Protein AF-A0A958KTZ7-F1 (afdb_monomer_lite)

Radius of gyration: 13.57 Å; chains: 1; bounding box: 30×20×44 Å

Sequence (84 aa):
MKLYQNDNFTAFEELYGRYTSRVYSYLRKRLSSSEAIEDLYQKVFLKLHENRGKYDDKLLFAPWLFTITRNVLIDWYRLKKDLP

Structure (mmCIF, N/CA/C/O backbone):
data_AF-A0A958KTZ7-F1
#
_entry.id   AF-A0A958KTZ7-F1
#
loop_
_atom_site.group_PDB
_atom_site.id
_atom_site.type_symbol
_atom_site.label_atom_id
_atom_site.label_alt_id
_atom_site.label_comp_id
_atom_site.label_asym_id
_atom_site.label_entity_id
_atom_site.label_seq_id
_atom_site.pdbx_PDB_ins_code
_atom_site.Cartn_x
_atom_site.Cartn_y
_atom_site.Cartn_z
_atom_site.occupancy
_atom_site.B_iso_or_equiv
_atom_site.auth_seq_id
_atom_site.auth_comp_id
_atom_site.auth_asym_id
_atom_site.auth_atom_id
_atom_site.pdbx_PDB_model_num
ATOM 1 N N . MET A 1 1 ? -6.459 0.142 11.705 1.00 91.50 1 MET A N 1
ATOM 2 C CA . MET A 1 1 ? -7.201 1.021 10.772 1.00 91.50 1 MET A CA 1
ATOM 3 C C . MET A 1 1 ? -8.045 2.070 11.469 1.00 91.50 1 MET A C 1
ATOM 5 O O . MET A 1 1 ? -7.768 3.230 11.234 1.00 91.50 1 MET A O 1
ATOM 9 N N . LYS A 1 2 ? -8.993 1.723 12.352 1.00 92.56 2 LYS A N 1
ATOM 10 C CA . LYS A 1 2 ? -9.833 2.722 13.046 1.00 92.56 2 LYS A CA 1
ATOM 11 C C . LYS A 1 2 ? -9.041 3.820 13.775 1.00 92.56 2 LYS A C 1
ATOM 13 O O . LYS A 1 2 ? -9.373 4.989 13.676 1.00 92.56 2 LYS A O 1
ATOM 18 N N . LEU A 1 3 ? -7.951 3.461 14.459 1.00 93.44 3 LEU A N 1
ATOM 19 C CA . LEU A 1 3 ? -7.044 4.448 15.063 1.00 93.44 3 LEU A CA 1
ATOM 20 C C . LEU A 1 3 ? -6.337 5.304 14.002 1.00 93.44 3 LEU A C 1
ATOM 22 O O . LEU A 1 3 ? -6.295 6.520 14.124 1.00 93.44 3 LEU A O 1
ATOM 26 N N . TYR A 1 4 ? -5.844 4.681 12.931 1.00 94.69 4 TYR A N 1
ATOM 27 C CA . TYR A 1 4 ? -5.183 5.387 11.831 1.00 94.69 4 TYR A CA 1
ATOM 28 C C . TYR A 1 4 ? -6.125 6.356 11.090 1.00 94.69 4 TYR A C 1
ATOM 30 O O . TYR A 1 4 ? -5.701 7.425 10.667 1.00 94.69 4 TYR A O 1
ATOM 38 N N . GLN A 1 5 ? -7.412 6.021 10.966 1.00 93.81 5 GLN A N 1
ATOM 39 C CA . GLN A 1 5 ? -8.436 6.915 10.415 1.00 93.81 5 GLN A CA 1
ATOM 40 C C . GLN A 1 5 ? -8.616 8.193 11.236 1.00 93.81 5 GLN A C 1
ATOM 42 O O . GLN A 1 5 ? -8.947 9.222 10.663 1.00 93.81 5 GLN A O 1
ATOM 47 N N . ASN A 1 6 ? -8.362 8.126 12.543 1.00 93.94 6 ASN A N 1
ATOM 48 C CA . ASN A 1 6 ? -8.409 9.259 13.466 1.00 93.94 6 ASN A CA 1
ATOM 49 C C . ASN A 1 6 ? -7.010 9.861 13.696 1.00 93.94 6 ASN A C 1
ATOM 51 O O . ASN A 1 6 ? -6.68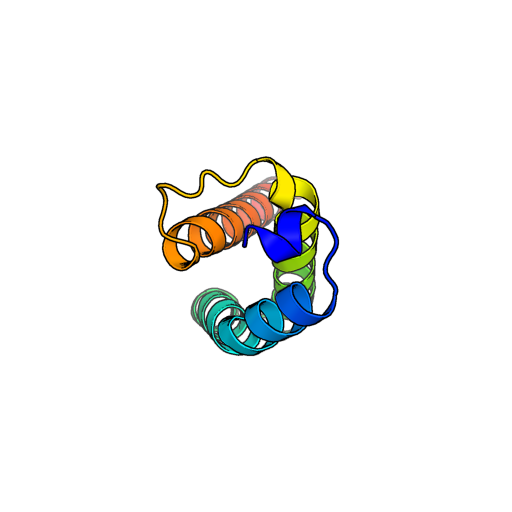6 10.270 14.807 1.00 93.94 6 ASN A O 1
ATOM 55 N N . ASP A 1 7 ? -6.158 9.825 12.668 1.00 91.44 7 ASP A N 1
ATOM 56 C CA . ASP A 1 7 ? -4.820 10.432 12.640 1.00 91.44 7 ASP A CA 1
ATOM 57 C C . ASP A 1 7 ? -3.851 9.956 13.737 1.00 91.44 7 ASP A C 1
ATOM 59 O O . ASP A 1 7 ? -2.856 10.611 14.049 1.00 91.44 7 ASP A O 1
ATOM 63 N N . ASN A 1 8 ? -4.080 8.763 14.294 1.00 95.62 8 ASN A N 1
ATOM 64 C CA . ASN A 1 8 ? -3.136 8.156 15.223 1.00 95.62 8 ASN A CA 1
ATOM 65 C C . ASN A 1 8 ? -1.869 7.697 14.479 1.00 95.62 8 ASN A C 1
ATOM 67 O O . ASN A 1 8 ? -1.896 6.732 13.706 1.00 95.62 8 ASN A O 1
ATOM 71 N N . PHE A 1 9 ? -0.755 8.377 14.751 1.00 91.31 9 PHE A N 1
ATOM 72 C CA . PHE A 1 9 ? 0.532 8.121 14.106 1.00 91.31 9 PHE A CA 1
ATOM 73 C C . PHE A 1 9 ? 1.102 6.730 14.422 1.00 91.31 9 PHE A C 1
ATOM 75 O O . PHE A 1 9 ? 1.553 6.034 13.519 1.00 91.31 9 PHE A O 1
ATOM 82 N N . THR A 1 10 ? 0.990 6.248 15.659 1.00 95.88 10 THR A N 1
ATOM 83 C CA . THR A 1 10 ? 1.468 4.904 16.032 1.00 95.88 10 THR A CA 1
ATOM 84 C C . THR A 1 10 ? 0.745 3.801 15.252 1.00 95.88 10 THR A C 1
ATOM 86 O O . THR A 1 10 ? 1.357 2.837 14.794 1.00 95.88 10 THR A O 1
ATOM 89 N N . ALA A 1 11 ? -0.563 3.958 15.027 1.00 93.50 11 ALA A N 1
ATOM 90 C CA . ALA A 1 11 ? -1.337 3.025 14.216 1.00 93.50 11 ALA A CA 1
ATOM 91 C C . ALA A 1 11 ? -0.924 3.053 12.734 1.00 93.50 11 ALA A C 1
ATOM 93 O O . ALA A 1 11 ? -1.023 2.028 12.055 1.00 93.50 11 ALA A O 1
ATOM 94 N N . PHE A 1 12 ? -0.472 4.206 12.227 1.00 92.06 12 PHE A N 1
ATOM 95 C CA . PHE A 1 12 ? 0.151 4.293 10.908 1.00 92.06 12 PHE A CA 1
ATOM 96 C C . PHE A 1 12 ? 1.470 3.526 10.873 1.00 92.06 12 PHE A C 1
ATOM 98 O O . PHE A 1 12 ? 1.629 2.682 9.997 1.00 92.06 12 PHE A O 1
ATOM 105 N N . GLU A 1 13 ? 2.379 3.776 11.818 1.00 94.88 13 GLU A N 1
ATOM 106 C CA . GLU A 1 13 ? 3.696 3.129 11.868 1.00 94.88 13 GLU A CA 1
ATOM 107 C C . GLU A 1 13 ? 3.583 1.604 11.912 1.00 94.88 13 GLU A C 1
ATOM 109 O O . GLU A 1 13 ? 4.275 0.906 11.169 1.00 94.88 13 GLU A O 1
ATOM 114 N N . GLU A 1 14 ? 2.654 1.076 12.711 1.00 95.38 14 GLU A N 1
ATOM 115 C CA . GLU A 1 14 ? 2.432 -0.366 12.806 1.00 95.38 14 GLU A CA 1
ATOM 116 C C . GLU A 1 14 ? 1.953 -0.963 11.471 1.00 95.38 14 GLU A C 1
ATOM 118 O O . GLU A 1 14 ? 2.452 -1.997 11.015 1.00 95.38 14 GLU A O 1
ATOM 123 N N . LEU A 1 15 ? 0.993 -0.308 10.809 1.00 94.00 15 LEU A N 1
ATOM 124 C CA . LEU A 1 15 ? 0.509 -0.746 9.498 1.00 94.00 15 LEU A CA 1
ATOM 125 C C . LEU A 1 15 ? 1.599 -0.601 8.434 1.00 94.00 15 LEU A C 1
ATOM 127 O O . LEU A 1 15 ? 1.814 -1.517 7.640 1.00 94.00 15 LEU A O 1
ATOM 131 N N . TYR A 1 16 ? 2.310 0.518 8.428 1.00 93.94 16 TYR A N 1
ATOM 132 C CA . TYR A 1 16 ? 3.393 0.781 7.494 1.00 93.94 16 TYR A CA 1
ATOM 133 C C . TYR A 1 16 ? 4.490 -0.283 7.620 1.00 93.94 16 TYR A C 1
ATOM 135 O O . TYR A 1 16 ? 4.804 -0.960 6.637 1.00 93.94 16 TYR A O 1
ATOM 143 N N . GLY A 1 17 ? 4.984 -0.528 8.837 1.00 95.62 17 GLY A N 1
ATOM 144 C CA . GLY A 1 17 ? 5.999 -1.545 9.117 1.00 95.62 17 GLY A CA 1
ATOM 145 C C . GLY A 1 17 ? 5.549 -2.961 8.748 1.00 95.62 17 GLY A C 1
ATOM 146 O O . GLY A 1 17 ? 6.328 -3.743 8.202 1.00 95.62 17 GLY A O 1
ATOM 147 N N . ARG A 1 18 ? 4.268 -3.291 8.949 1.00 96.62 18 ARG A N 1
ATOM 148 C CA . ARG A 1 18 ? 3.724 -4.617 8.609 1.00 96.62 18 ARG A CA 1
ATOM 149 C C . ARG A 1 18 ? 3.620 -4.866 7.100 1.00 96.62 18 ARG A C 1
ATOM 151 O O . ARG A 1 18 ? 3.695 -6.019 6.663 1.00 96.62 18 ARG A O 1
ATOM 158 N N . TYR A 1 19 ? 3.398 -3.824 6.298 1.00 97.62 19 TYR A N 1
ATOM 159 C CA . TYR A 1 19 ? 3.050 -3.985 4.882 1.00 97.62 19 TYR A CA 1
ATOM 160 C C . TYR A 1 19 ? 4.071 -3.436 3.888 1.00 97.62 19 TYR A C 1
ATOM 162 O O . TYR A 1 19 ? 4.017 -3.851 2.729 1.00 97.62 19 TYR A O 1
ATOM 170 N N . THR A 1 20 ? 5.028 -2.608 4.315 1.00 96.81 20 THR A N 1
ATOM 171 C CA . THR A 1 20 ? 6.087 -2.051 3.454 1.00 96.81 20 THR A CA 1
ATOM 172 C C . THR A 1 20 ? 6.767 -3.123 2.591 1.00 96.81 20 THR A C 1
ATOM 174 O O . THR A 1 20 ? 6.652 -3.102 1.364 1.00 96.81 20 THR A O 1
ATOM 177 N N . SER A 1 21 ? 7.335 -4.160 3.215 1.00 97.50 21 SER A N 1
ATOM 178 C CA . SER A 1 21 ? 8.040 -5.242 2.511 1.00 97.50 21 SER A CA 1
ATOM 179 C C . SER A 1 21 ? 7.125 -6.035 1.569 1.00 97.50 21 SER A C 1
ATOM 181 O O . SER A 1 21 ? 7.535 -6.460 0.485 1.00 97.50 21 SER A O 1
ATOM 183 N N . ARG A 1 22 ? 5.848 -6.202 1.936 1.00 98.19 22 ARG A N 1
ATOM 184 C CA . ARG A 1 22 ? 4.871 -6.955 1.136 1.00 98.19 22 ARG A CA 1
ATOM 185 C C . ARG A 1 22 ? 4.466 -6.189 -0.123 1.00 98.19 22 ARG A C 1
ATOM 187 O O . ARG A 1 22 ? 4.383 -6.797 -1.191 1.00 98.19 22 ARG A O 1
ATOM 194 N N . VAL A 1 23 ? 4.240 -4.879 -0.007 1.00 98.50 23 VAL A N 1
ATOM 195 C CA . VAL A 1 23 ? 3.953 -3.995 -1.149 1.00 98.50 23 VAL A CA 1
ATOM 196 C C . VAL A 1 23 ? 5.172 -3.922 -2.064 1.00 98.50 23 VAL A C 1
ATOM 198 O O . VAL A 1 23 ? 5.046 -4.163 -3.265 1.00 98.50 23 VAL A O 1
ATOM 201 N N . TYR A 1 24 ? 6.358 -3.699 -1.497 1.00 98.06 24 TYR A N 1
ATOM 202 C CA . TYR A 1 24 ? 7.605 -3.644 -2.257 1.00 98.06 24 TYR A CA 1
ATOM 203 C C . TYR A 1 24 ? 7.856 -4.940 -3.039 1.00 98.06 24 TYR A C 1
ATOM 205 O O . TYR A 1 24 ? 8.062 -4.928 -4.252 1.00 98.06 24 TYR A O 1
ATOM 213 N N . SER A 1 25 ? 7.727 -6.090 -2.370 1.00 98.06 25 SER A N 1
ATOM 214 C CA . SER A 1 25 ? 7.876 -7.411 -2.993 1.00 98.06 25 SER A CA 1
ATOM 215 C C . SER A 1 25 ? 6.848 -7.662 -4.099 1.00 98.06 25 SER A C 1
ATOM 217 O O . SER A 1 25 ? 7.156 -8.311 -5.099 1.00 98.06 25 SER A O 1
ATOM 219 N N . TYR A 1 26 ? 5.619 -7.165 -3.942 1.00 98.38 26 TYR A N 1
ATOM 220 C CA . TYR A 1 26 ? 4.580 -7.279 -4.964 1.00 98.38 26 TYR A CA 1
ATOM 221 C C . TYR A 1 26 ? 4.930 -6.487 -6.230 1.00 98.38 26 TYR A C 1
ATOM 223 O O . TYR A 1 26 ? 4.721 -7.000 -7.335 1.00 98.38 26 TYR A O 1
ATOM 231 N N . LEU A 1 27 ? 5.464 -5.271 -6.076 1.00 98.19 27 LEU A N 1
ATOM 232 C CA . LEU A 1 27 ? 5.891 -4.415 -7.186 1.00 98.19 27 LEU A CA 1
ATOM 233 C C . LEU A 1 27 ? 7.144 -4.972 -7.868 1.00 98.19 27 LEU A C 1
ATOM 235 O O . LEU A 1 27 ? 7.151 -5.132 -9.086 1.00 98.19 27 LEU A O 1
ATOM 239 N N . ARG A 1 28 ? 8.151 -5.392 -7.091 1.00 97.81 28 ARG A N 1
ATOM 240 C CA . ARG A 1 28 ? 9.398 -5.989 -7.602 1.00 97.81 28 ARG A CA 1
ATOM 241 C C . ARG A 1 28 ? 9.173 -7.245 -8.446 1.00 97.81 28 ARG A C 1
ATOM 243 O O . ARG A 1 28 ? 9.931 -7.516 -9.364 1.00 97.81 28 ARG A O 1
ATOM 250 N N . LYS A 1 29 ? 8.124 -8.022 -8.164 1.00 97.69 29 LYS A N 1
ATOM 251 C CA . LYS A 1 29 ? 7.754 -9.192 -8.984 1.00 97.69 29 LYS A CA 1
ATOM 252 C C . LYS A 1 29 ? 7.169 -8.829 -10.357 1.00 97.69 29 LYS A C 1
ATOM 254 O O . LYS A 1 29 ? 6.975 -9.727 -11.168 1.00 97.69 29 LYS A O 1
ATOM 259 N N . ARG A 1 30 ? 6.823 -7.561 -10.600 1.00 96.75 30 ARG A N 1
ATOM 260 C CA . ARG A 1 30 ? 6.117 -7.095 -11.812 1.00 96.75 30 ARG A CA 1
ATOM 261 C C . ARG A 1 30 ? 6.869 -6.009 -12.577 1.00 96.75 30 ARG A C 1
ATOM 263 O O . ARG A 1 30 ? 6.614 -5.813 -13.760 1.00 96.75 30 ARG A O 1
ATOM 270 N N . LEU A 1 31 ? 7.786 -5.318 -11.913 1.00 95.81 31 LEU A N 1
ATOM 271 C CA . LEU A 1 31 ? 8.583 -4.233 -12.467 1.00 95.81 31 LEU A CA 1
ATOM 272 C C . LEU A 1 31 ? 10.061 -4.611 -12.407 1.00 95.81 31 LEU A C 1
ATOM 274 O O . LEU A 1 31 ? 10.518 -5.181 -11.420 1.00 95.81 31 LEU A O 1
ATOM 278 N N . SER A 1 32 ? 10.803 -4.267 -13.456 1.00 92.88 32 SER A N 1
ATOM 279 C CA . SER A 1 32 ? 12.254 -4.462 -13.528 1.00 92.88 32 SER A CA 1
ATOM 280 C C . SER A 1 32 ? 13.054 -3.211 -13.150 1.00 92.88 32 SER A C 1
ATOM 282 O O . SER A 1 32 ? 14.200 -3.336 -12.733 1.00 92.88 32 SER A O 1
ATOM 284 N N . SER A 1 33 ? 12.466 -2.015 -13.273 1.00 95.81 33 SER A N 1
ATOM 285 C CA . SER A 1 33 ? 13.112 -0.751 -12.898 1.00 95.81 33 SER A CA 1
ATOM 286 C C . SER A 1 33 ? 12.967 -0.492 -11.399 1.00 95.81 33 SER A C 1
ATOM 288 O O . SER A 1 33 ? 11.846 -0.421 -10.894 1.00 95.81 33 SER A O 1
ATOM 290 N N . SER A 1 34 ? 14.094 -0.318 -10.703 1.00 95.31 34 SER A N 1
ATOM 291 C CA . SER A 1 34 ? 14.126 0.085 -9.292 1.00 95.31 34 SER A CA 1
ATOM 292 C C . SER A 1 34 ? 13.464 1.444 -9.078 1.00 95.31 34 SER A C 1
ATOM 294 O O . SER A 1 34 ? 12.657 1.581 -8.169 1.00 95.31 34 SER A O 1
ATOM 296 N N . GLU A 1 35 ? 13.721 2.411 -9.956 1.00 96.56 35 GLU A N 1
ATOM 297 C CA . GLU A 1 35 ? 13.102 3.740 -9.910 1.00 96.56 35 GLU A CA 1
ATOM 298 C C . GLU A 1 35 ? 11.572 3.656 -9.998 1.00 96.56 35 GLU A C 1
ATOM 300 O O . GLU A 1 35 ? 10.864 4.254 -9.190 1.00 96.56 35 GLU A O 1
ATOM 305 N N . ALA A 1 36 ? 11.050 2.839 -10.920 1.00 96.56 36 ALA A N 1
ATOM 306 C CA . ALA A 1 36 ? 9.608 2.631 -11.038 1.00 96.56 36 ALA A CA 1
ATOM 307 C C . ALA A 1 36 ? 9.024 1.937 -9.797 1.00 96.56 36 ALA A C 1
ATOM 309 O O . ALA A 1 36 ? 7.900 2.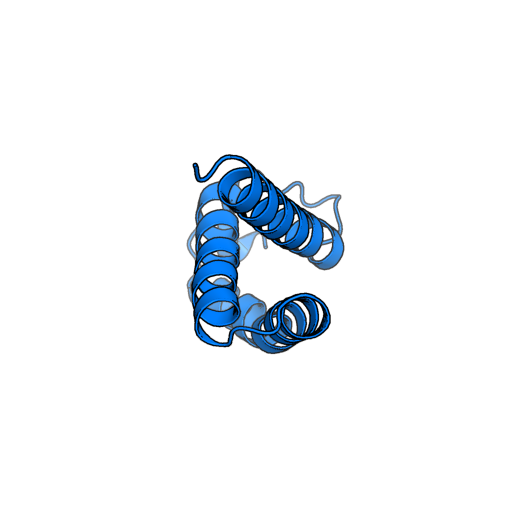236 -9.400 1.00 96.56 36 ALA A O 1
ATOM 310 N N . ILE A 1 37 ? 9.765 1.008 -9.182 1.00 98.06 37 ILE A N 1
ATOM 311 C CA . ILE A 1 37 ? 9.336 0.354 -7.940 1.00 98.06 37 ILE A CA 1
ATOM 312 C C . ILE A 1 37 ? 9.234 1.378 -6.808 1.00 98.06 37 ILE A C 1
ATOM 314 O O . ILE A 1 37 ? 8.208 1.388 -6.132 1.00 98.06 37 ILE A O 1
ATOM 318 N N . GLU A 1 38 ? 10.245 2.231 -6.620 1.00 97.62 38 GLU A N 1
ATOM 319 C CA . GLU A 1 38 ? 10.251 3.259 -5.568 1.00 97.62 38 GLU A CA 1
ATOM 320 C C . GLU A 1 38 ? 9.122 4.283 -5.759 1.00 97.62 38 GLU A C 1
ATOM 322 O O . GLU A 1 38 ? 8.374 4.558 -4.819 1.00 97.62 38 GLU A O 1
ATOM 327 N N . ASP A 1 39 ? 8.932 4.789 -6.982 1.00 97.38 39 ASP A N 1
ATOM 328 C CA . ASP A 1 39 ? 7.853 5.735 -7.299 1.00 97.38 39 ASP A CA 1
ATOM 329 C C . ASP A 1 39 ? 6.469 5.123 -7.028 1.00 97.38 39 ASP A C 1
ATOM 331 O O . ASP A 1 39 ? 5.628 5.706 -6.336 1.00 97.38 39 ASP A O 1
ATOM 335 N N . LEU A 1 40 ? 6.227 3.900 -7.514 1.00 98.31 40 LEU A N 1
ATOM 336 C CA . LEU A 1 40 ? 4.943 3.238 -7.299 1.00 98.31 40 LEU A CA 1
ATOM 337 C C . LEU A 1 40 ? 4.738 2.895 -5.829 1.00 98.31 40 LEU A C 1
ATOM 339 O O . LEU A 1 40 ? 3.630 3.069 -5.327 1.00 98.31 40 LEU A O 1
ATOM 343 N N . TYR A 1 41 ? 5.781 2.443 -5.135 1.00 98.19 41 TYR A N 1
ATOM 344 C CA . TYR A 1 41 ? 5.743 2.175 -3.703 1.00 98.19 41 TYR A CA 1
ATOM 345 C C . TYR A 1 41 ? 5.276 3.415 -2.932 1.00 98.19 41 TYR A C 1
ATOM 347 O O . TYR A 1 41 ? 4.295 3.335 -2.188 1.00 98.19 41 TYR A O 1
ATOM 355 N N . GLN A 1 42 ? 5.895 4.573 -3.175 1.00 97.44 42 GLN A N 1
ATOM 356 C CA . GLN A 1 42 ? 5.499 5.833 -2.542 1.00 97.44 42 GLN A CA 1
ATOM 357 C C . GLN A 1 42 ? 4.049 6.204 -2.880 1.00 97.44 42 GLN A C 1
ATOM 359 O O . GLN A 1 42 ? 3.263 6.512 -1.981 1.00 97.44 42 GLN A O 1
ATOM 364 N N . LYS A 1 43 ? 3.646 6.074 -4.151 1.00 98.25 43 LYS A N 1
ATOM 365 C CA . LYS A 1 43 ? 2.262 6.322 -4.590 1.00 98.25 43 LYS A CA 1
ATOM 366 C C . LYS A 1 43 ? 1.244 5.414 -3.903 1.00 98.25 43 LYS A C 1
ATOM 368 O O . LYS A 1 43 ? 0.150 5.878 -3.587 1.00 98.25 43 LYS A O 1
ATOM 373 N N . VAL A 1 44 ? 1.569 4.144 -3.641 1.00 98.38 44 VAL A N 1
ATOM 374 C CA . VAL A 1 44 ? 0.677 3.246 -2.887 1.00 98.38 44 VAL A CA 1
ATOM 375 C C . VAL A 1 44 ? 0.418 3.791 -1.490 1.00 98.38 44 VAL A C 1
ATOM 377 O O . VAL A 1 44 ? -0.740 3.867 -1.084 1.00 98.38 44 VAL A O 1
ATOM 380 N N . PHE A 1 45 ? 1.468 4.163 -0.756 1.00 97.25 45 PHE A N 1
ATOM 381 C CA . PHE A 1 45 ? 1.321 4.630 0.623 1.00 97.25 45 PHE A CA 1
ATOM 382 C C . PHE A 1 45 ? 0.691 6.023 0.710 1.00 97.25 45 PHE A C 1
ATOM 384 O O . PHE A 1 45 ? -0.101 6.266 1.622 1.00 97.25 45 PHE A O 1
ATOM 391 N N . LEU A 1 46 ? 0.933 6.888 -0.278 1.00 97.38 46 LEU A N 1
ATOM 392 C CA . LEU A 1 46 ? 0.215 8.153 -0.413 1.00 97.38 46 LEU A CA 1
ATOM 393 C C . LEU A 1 46 ? -1.286 7.912 -0.634 1.00 97.38 46 LEU A C 1
ATOM 395 O O . LEU A 1 46 ? -2.103 8.389 0.152 1.00 97.38 46 LEU A O 1
ATOM 399 N N . LYS A 1 47 ? -1.663 7.082 -1.620 1.00 97.75 47 LYS A N 1
ATOM 400 C CA . LYS A 1 47 ? -3.077 6.754 -1.875 1.00 97.75 47 LYS A CA 1
ATOM 401 C C . LYS A 1 47 ? -3.734 6.041 -0.695 1.00 97.75 47 LYS A C 1
ATOM 403 O O . LYS A 1 47 ? -4.913 6.273 -0.427 1.00 97.75 47 LYS A O 1
ATOM 408 N N . LEU A 1 48 ? -3.001 5.181 0.012 1.00 96.94 48 LEU A N 1
ATOM 409 C CA . LEU A 1 48 ? -3.454 4.571 1.262 1.00 96.94 48 LEU A CA 1
ATOM 410 C C . LEU A 1 48 ? -3.817 5.648 2.287 1.00 96.94 48 LEU A C 1
ATOM 412 O O . LEU A 1 48 ? -4.905 5.596 2.859 1.00 96.94 48 LEU A O 1
ATOM 416 N N . HIS A 1 49 ? -2.926 6.619 2.500 1.00 96.25 49 HIS A N 1
ATOM 417 C CA . HIS A 1 49 ? -3.150 7.699 3.451 1.00 96.25 49 HIS A CA 1
ATOM 418 C C . HIS A 1 49 ? -4.337 8.579 3.043 1.00 96.25 49 HIS A C 1
ATOM 420 O O . HIS A 1 49 ? -5.223 8.819 3.861 1.00 96.25 49 HIS A O 1
ATOM 426 N N . GLU A 1 50 ? -4.414 8.994 1.779 1.00 95.88 50 GLU A N 1
ATOM 427 C CA . GLU A 1 50 ? -5.516 9.805 1.236 1.00 95.88 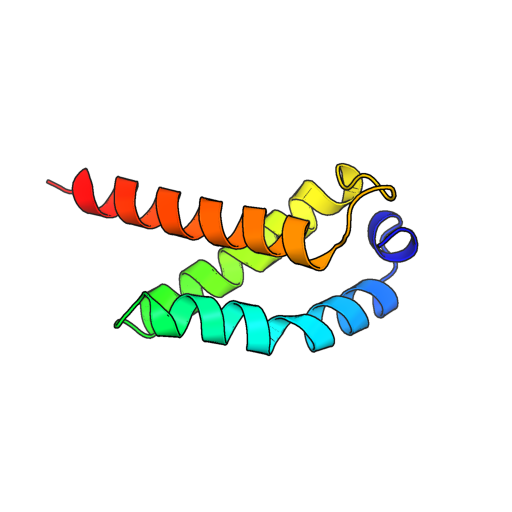50 GLU A CA 1
ATOM 428 C C . GLU A 1 50 ? -6.878 9.108 1.353 1.00 95.88 50 GLU A C 1
ATOM 430 O O . GLU A 1 50 ? -7.897 9.746 1.611 1.00 95.88 50 GLU A O 1
ATOM 435 N N . ASN A 1 51 ? -6.913 7.783 1.184 1.00 95.75 51 ASN A N 1
ATOM 436 C CA . ASN A 1 51 ? -8.150 7.004 1.224 1.00 95.75 51 ASN A CA 1
ATOM 437 C C . ASN A 1 51 ? -8.415 6.350 2.585 1.00 95.75 51 ASN A C 1
ATOM 439 O O . ASN A 1 51 ? -9.398 5.618 2.709 1.00 95.75 51 ASN A O 1
ATOM 443 N N . ARG A 1 52 ? -7.604 6.623 3.620 1.00 95.38 52 ARG A N 1
ATOM 444 C CA . ARG A 1 52 ? -7.750 6.001 4.950 1.00 95.38 52 ARG A CA 1
ATOM 445 C C . ARG A 1 52 ? -9.165 6.161 5.506 1.00 95.38 52 ARG A C 1
ATOM 447 O O . ARG A 1 52 ? -9.748 5.181 5.960 1.00 95.38 52 ARG A O 1
ATOM 454 N N . GLY A 1 53 ? -9.756 7.351 5.378 1.00 95.19 53 GLY A N 1
ATOM 455 C CA . GLY A 1 53 ? -11.114 7.652 5.850 1.00 95.19 53 GLY A CA 1
ATOM 456 C C . GLY A 1 53 ? -12.233 6.922 5.098 1.00 95.19 53 GLY A C 1
ATOM 457 O O . GLY A 1 53 ? -13.351 6.862 5.589 1.00 95.19 53 GLY A O 1
ATOM 458 N N . LYS A 1 54 ? -11.943 6.335 3.930 1.00 93.94 54 LYS A N 1
ATOM 459 C CA . LYS A 1 54 ? -12.906 5.564 3.123 1.00 93.94 54 LYS A CA 1
ATOM 460 C C . LYS A 1 54 ? -12.836 4.057 3.379 1.00 93.94 54 LYS A C 1
ATOM 462 O O . LYS A 1 54 ? -13.567 3.300 2.747 1.00 93.94 54 LYS A O 1
ATOM 467 N N . TYR A 1 55 ? -11.920 3.605 4.233 1.00 95.25 55 TYR A N 1
ATOM 468 C CA . TYR A 1 55 ? -11.809 2.192 4.570 1.00 95.25 55 TYR A CA 1
ATOM 469 C C . TYR A 1 55 ? -13.012 1.736 5.406 1.00 95.25 55 TYR A C 1
ATOM 471 O O . TYR A 1 55 ? -13.259 2.272 6.486 1.00 95.25 55 TYR A O 1
ATOM 479 N N . ASP A 1 56 ? -13.724 0.731 4.900 1.00 93.69 56 ASP A N 1
ATOM 480 C CA . ASP A 1 56 ? -14.785 0.018 5.612 1.00 93.69 56 ASP A CA 1
ATOM 481 C C . ASP A 1 56 ? -14.153 -1.028 6.543 1.00 93.69 56 ASP A C 1
ATOM 483 O O . ASP A 1 56 ? -13.390 -1.894 6.102 1.00 93.69 56 ASP A O 1
ATOM 487 N N . ASP A 1 57 ? -14.459 -0.948 7.838 1.00 91.12 57 ASP A N 1
ATOM 488 C CA . ASP A 1 57 ? -13.928 -1.841 8.868 1.00 91.12 57 ASP A CA 1
ATOM 489 C C . ASP A 1 57 ? -14.465 -3.277 8.774 1.00 91.12 57 ASP A C 1
ATOM 491 O O . ASP A 1 57 ? -13.877 -4.187 9.364 1.00 91.12 57 ASP A O 1
ATOM 495 N N . LYS A 1 58 ? -15.498 -3.512 7.956 1.00 93.38 58 LYS A N 1
ATOM 496 C CA . LYS A 1 58 ? -15.961 -4.854 7.571 1.00 93.38 58 LYS A CA 1
ATOM 497 C C . LYS A 1 58 ? -15.030 -5.541 6.572 1.00 93.38 58 LYS A C 1
ATOM 499 O O . LYS A 1 58 ? -15.103 -6.759 6.407 1.00 93.38 58 LYS A O 1
ATOM 504 N N . LEU A 1 59 ? -14.164 -4.791 5.886 1.00 92.75 59 LEU A N 1
ATOM 505 C CA . LEU A 1 59 ? -13.208 -5.342 4.929 1.00 92.75 59 LEU A CA 1
ATOM 506 C C . LEU A 1 59 ? -11.900 -5.717 5.617 1.00 92.75 59 LEU A C 1
ATOM 508 O O . LEU A 1 59 ? -11.435 -5.056 6.540 1.00 92.75 59 LEU A O 1
ATOM 512 N N . LEU A 1 60 ? -11.222 -6.741 5.105 1.00 95.31 60 LEU A N 1
ATOM 513 C CA . LEU A 1 60 ? -9.854 -7.033 5.523 1.00 95.31 60 LEU A CA 1
ATOM 514 C C . LEU A 1 60 ? -8.892 -5.980 4.951 1.00 95.31 60 LEU A C 1
ATOM 516 O O . LEU A 1 60 ? -8.891 -5.700 3.751 1.00 95.31 60 LEU A O 1
ATOM 520 N N . PHE A 1 61 ? -8.014 -5.447 5.803 1.00 94.94 61 PHE A N 1
ATOM 521 C CA . PHE A 1 61 ? -7.074 -4.394 5.409 1.00 94.94 61 PHE A CA 1
ATOM 522 C C . PHE A 1 61 ? -6.115 -4.823 4.293 1.00 94.94 61 PHE A C 1
ATOM 524 O O . PHE A 1 61 ? -5.885 -4.064 3.357 1.00 94.94 61 PHE A O 1
ATOM 531 N N . ALA A 1 62 ? -5.559 -6.037 4.366 1.00 96.19 62 ALA A N 1
ATOM 532 C CA . ALA A 1 62 ? -4.568 -6.487 3.390 1.00 96.19 62 ALA A CA 1
ATOM 533 C C . ALA A 1 62 ? -5.135 -6.535 1.953 1.00 96.19 62 ALA A C 1
ATOM 535 O O . ALA A 1 62 ? -4.539 -5.903 1.081 1.00 96.19 62 ALA A O 1
ATOM 536 N N . PRO A 1 63 ? -6.280 -7.192 1.671 1.00 97.19 63 PRO A N 1
ATOM 537 C CA . PRO A 1 63 ? -6.924 -7.116 0.356 1.00 97.19 63 PRO A CA 1
ATOM 538 C C . PRO A 1 63 ? -7.220 -5.690 -0.117 1.00 97.19 63 PRO A C 1
ATOM 540 O O . PRO A 1 63 ? -7.005 -5.371 -1.289 1.00 97.19 63 PRO A O 1
ATOM 543 N N . TRP A 1 64 ? -7.671 -4.815 0.784 1.00 96.94 64 TRP A N 1
ATOM 544 C CA . TRP A 1 64 ? -7.941 -3.419 0.448 1.00 96.94 64 TRP A CA 1
ATOM 545 C C . TRP A 1 64 ? -6.664 -2.666 0.044 1.00 96.94 64 TRP A C 1
ATOM 547 O O . TRP A 1 64 ? -6.621 -2.052 -1.023 1.00 96.94 64 TRP A O 1
ATOM 557 N N . LEU A 1 65 ? -5.578 -2.808 0.810 1.00 98.00 65 LEU A N 1
ATOM 558 C CA . LEU A 1 65 ? -4.269 -2.250 0.462 1.00 98.00 65 LEU A CA 1
ATOM 559 C C . LEU A 1 65 ? -3.767 -2.775 -0.890 1.00 98.00 65 LEU A C 1
ATOM 561 O O . LEU A 1 65 ? -3.328 -1.995 -1.731 1.00 98.00 65 LEU A O 1
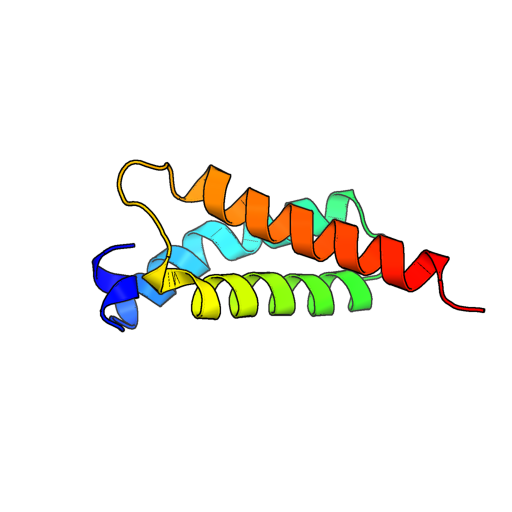ATOM 565 N N . PHE A 1 66 ? -3.873 -4.082 -1.141 1.00 98.06 66 PHE A N 1
ATOM 566 C CA . PHE A 1 66 ? -3.438 -4.659 -2.416 1.00 98.06 66 PHE A CA 1
ATOM 567 C C . PHE A 1 66 ? -4.322 -4.247 -3.599 1.00 98.06 66 PHE A C 1
ATOM 569 O O . PHE A 1 66 ? -3.839 -4.223 -4.732 1.00 98.06 66 PHE A O 1
ATOM 576 N N . THR A 1 67 ? -5.573 -3.852 -3.354 1.00 98.00 67 THR A N 1
ATOM 577 C CA . THR A 1 67 ? -6.415 -3.200 -4.367 1.00 98.00 67 THR A CA 1
ATOM 578 C C . THR A 1 67 ? -5.827 -1.843 -4.753 1.00 98.00 67 THR A C 1
ATOM 580 O O . THR A 1 67 ? -5.657 -1.570 -5.941 1.00 98.00 67 THR A O 1
ATOM 583 N N . ILE A 1 68 ? -5.417 -1.031 -3.771 1.00 98.19 68 ILE A N 1
ATOM 584 C CA . ILE A 1 68 ? -4.717 0.242 -4.017 1.00 98.19 68 ILE A CA 1
ATOM 585 C C . ILE A 1 68 ? -3.413 -0.008 -4.787 1.00 98.19 68 ILE A C 1
ATOM 587 O O . ILE A 1 68 ? -3.183 0.621 -5.820 1.00 98.19 68 ILE A O 1
ATOM 591 N N . THR A 1 69 ? -2.595 -0.972 -4.345 1.00 98.50 69 THR A N 1
ATOM 592 C CA . THR A 1 69 ? -1.340 -1.353 -5.019 1.00 98.50 69 THR A CA 1
ATOM 593 C C . THR A 1 69 ? -1.560 -1.753 -6.474 1.00 98.50 69 THR A C 1
ATOM 595 O O . THR A 1 69 ? -0.831 -1.313 -7.362 1.00 98.50 69 THR A O 1
ATOM 598 N N . ARG A 1 70 ? -2.577 -2.577 -6.740 1.00 98.38 70 ARG A N 1
ATOM 599 C CA . ARG A 1 70 ? -2.912 -3.017 -8.095 1.00 98.38 70 ARG A CA 1
ATOM 600 C C . ARG A 1 70 ? -3.377 -1.856 -8.971 1.00 98.38 70 ARG A C 1
ATOM 602 O O . ARG A 1 70 ? -2.976 -1.804 -10.129 1.00 98.38 70 ARG A O 1
ATOM 609 N N . ASN A 1 71 ? -4.185 -0.944 -8.437 1.00 98.00 71 ASN A N 1
ATOM 610 C CA . ASN A 1 71 ? -4.672 0.213 -9.188 1.00 98.00 71 ASN A CA 1
ATOM 611 C C . ASN A 1 71 ? -3.522 1.151 -9.572 1.00 98.00 71 ASN A C 1
ATOM 613 O O . ASN A 1 71 ? -3.398 1.491 -10.741 1.00 98.00 71 ASN A O 1
ATOM 617 N N . VAL A 1 72 ? -2.625 1.465 -8.629 1.00 98.12 72 VAL A N 1
ATOM 618 C CA . VAL A 1 72 ? -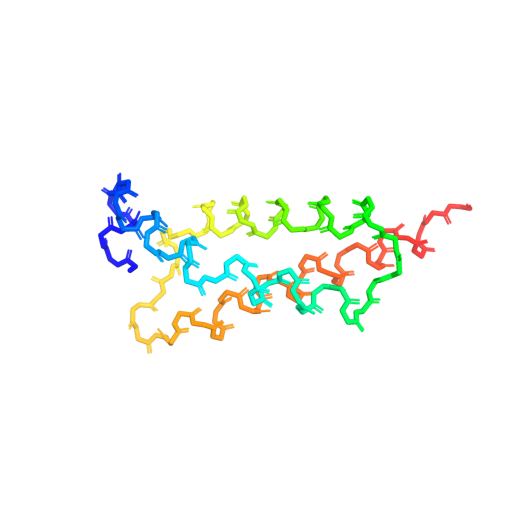1.405 2.251 -8.898 1.00 98.12 72 VAL A CA 1
ATOM 619 C C . VAL A 1 72 ? -0.563 1.618 -10.009 1.00 98.12 72 VAL A C 1
ATOM 621 O O . VAL A 1 72 ? -0.113 2.309 -10.920 1.00 98.12 72 VAL A O 1
ATOM 624 N N . LEU A 1 73 ? -0.389 0.296 -9.970 1.00 97.88 73 LEU A N 1
ATOM 625 C CA . LEU A 1 73 ? 0.359 -0.425 -10.995 1.00 97.88 73 LEU A CA 1
ATOM 626 C C . LEU A 1 73 ? -0.317 -0.364 -12.377 1.00 97.88 73 LEU A C 1
ATOM 628 O O . LEU A 1 73 ? 0.358 -0.171 -13.385 1.00 97.88 73 LEU A O 1
ATOM 632 N N . ILE A 1 74 ? -1.640 -0.535 -12.437 1.00 97.00 74 ILE A N 1
ATOM 633 C CA . ILE A 1 74 ? -2.405 -0.458 -13.691 1.00 97.00 74 ILE A CA 1
ATOM 634 C C . ILE A 1 74 ? -2.344 0.947 -14.283 1.00 97.00 74 ILE A C 1
ATOM 636 O O . ILE A 1 74 ? -2.128 1.079 -15.487 1.00 97.00 74 ILE A O 1
ATOM 640 N N . ASP A 1 75 ? -2.508 1.976 -13.453 1.00 95.94 75 ASP A N 1
ATOM 641 C CA . ASP A 1 75 ? -2.421 3.373 -13.879 1.00 95.94 75 ASP A CA 1
ATOM 642 C C . ASP A 1 75 ? -1.040 3.663 -14.487 1.00 95.94 75 ASP A C 1
ATOM 644 O O . ASP A 1 75 ? -0.951 4.252 -15.562 1.00 95.94 75 ASP A O 1
ATOM 648 N N . TRP A 1 76 ? 0.037 3.165 -13.869 1.00 95.75 76 TRP A N 1
ATOM 649 C CA . TRP A 1 76 ? 1.390 3.296 -14.416 1.00 95.75 76 TRP A CA 1
ATOM 650 C C . TRP A 1 76 ? 1.554 2.614 -15.780 1.00 95.75 76 TRP A C 1
ATOM 652 O O . TRP A 1 76 ? 2.087 3.222 -16.706 1.00 95.75 76 TRP A O 1
ATOM 662 N N . TYR A 1 77 ? 1.063 1.378 -15.944 1.00 94.56 77 TYR A N 1
ATOM 663 C CA . TYR A 1 77 ? 1.130 0.690 -17.241 1.00 94.56 77 TYR A CA 1
ATOM 664 C C . TYR A 1 77 ? 0.327 1.404 -18.333 1.00 94.56 77 TYR A C 1
ATOM 666 O O . TYR A 1 77 ? 0.758 1.408 -19.485 1.00 94.56 77 TYR A O 1
ATOM 674 N N . ARG A 1 78 ? -0.822 2.002 -17.988 1.00 93.12 78 ARG A N 1
ATOM 675 C CA . ARG A 1 78 ? -1.629 2.799 -18.925 1.00 93.12 78 ARG A CA 1
ATOM 676 C C . ARG A 1 78 ? -0.852 4.019 -19.407 1.00 93.12 78 ARG A C 1
ATOM 678 O O . ARG A 1 78 ? -0.637 4.154 -20.604 1.00 93.12 78 ARG A O 1
ATOM 685 N N . LEU A 1 79 ? -0.313 4.809 -18.476 1.00 91.62 79 LEU A N 1
ATOM 686 C CA . LEU A 1 79 ? 0.507 5.981 -18.802 1.00 91.62 79 LEU A CA 1
ATOM 687 C C . LEU A 1 79 ? 1.722 5.621 -19.663 1.00 91.62 79 LEU A C 1
ATOM 689 O O . LEU A 1 79 ? 2.078 6.374 -20.561 1.00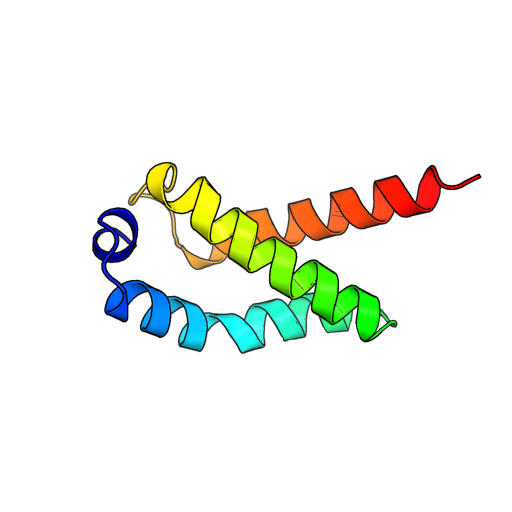 91.62 79 LEU A O 1
ATOM 693 N N . LYS A 1 80 ? 2.340 4.455 -19.430 1.00 84.44 80 LYS A N 1
ATOM 694 C CA . LYS A 1 80 ? 3.474 3.996 -20.241 1.00 84.44 80 LYS A CA 1
ATOM 695 C C . LYS A 1 80 ? 3.110 3.595 -21.668 1.00 84.44 80 LYS A C 1
ATOM 697 O O . LYS A 1 80 ? 3.975 3.641 -22.534 1.00 84.44 80 LYS A O 1
ATOM 702 N N . LYS A 1 81 ? 1.874 3.149 -21.891 1.00 72.75 81 LYS A N 1
ATOM 703 C CA . LYS A 1 81 ? 1.366 2.770 -23.213 1.00 72.75 81 LYS A CA 1
ATOM 704 C C . LYS A 1 81 ? 0.952 3.992 -24.036 1.00 72.75 81 LYS A C 1
ATOM 706 O O . LYS A 1 81 ? 1.073 3.952 -25.253 1.00 72.75 81 LYS A O 1
ATOM 711 N N . ASP A 1 82 ? 0.484 5.038 -23.362 1.00 66.00 82 ASP A N 1
ATOM 712 C CA . ASP A 1 82 ? 0.016 6.286 -23.975 1.00 66.00 82 ASP A CA 1
ATOM 713 C C . ASP A 1 82 ? 1.135 7.346 -24.112 1.00 66.00 82 ASP A C 1
ATOM 715 O O . ASP A 1 82 ? 0.878 8.473 -24.533 1.00 66.00 82 ASP A O 1
ATOM 719 N N . LEU A 1 83 ? 2.380 6.996 -23.758 1.00 53.56 83 LEU A N 1
ATOM 720 C CA . LEU A 1 83 ? 3.579 7.772 -24.091 1.00 53.56 83 LEU A CA 1
ATOM 721 C C . LEU A 1 83 ? 3.840 7.651 -25.612 1.00 53.56 83 LEU A C 1
ATOM 723 O O . LEU A 1 83 ? 3.856 6.521 -26.102 1.00 53.56 83 LEU A O 1
ATOM 727 N N . PRO A 1 84 ? 4.000 8.772 -26.347 1.00 46.72 84 PRO A N 1
ATOM 728 C CA . PRO A 1 84 ? 4.206 8.772 -27.799 1.00 46.72 84 PRO A CA 1
ATOM 729 C C . PRO A 1 84 ? 5.490 8.058 -28.240 1.00 46.72 84 PRO A C 1
ATOM 731 O O . PRO A 1 84 ? 6.463 8.022 -27.449 1.00 46.72 84 PRO A O 1
#

Foldseek 3Di:
DVCVLVVNVVVVVVVCVVCLVVLLVVLVVPDPDPVVSVVLSVQLSVVCSVCVNVDDPVDDPVVVSVVSSVVSVVVVVVVVVPDD

Secondary structure (DSSP, 8-state):
-HHHHTT-HHHHHHHHHHHHHHHHHHHHTT---HHHHHHHHHHHHHHHHHTGGG--TTS-HHHHHHHHHHHHHHHHHHHHHS--

pLDDT: mean 94.09, std 8.34, range [46.72, 98.5]